Protein AF-A0A8X6QTF0-F1 (afdb_monomer_lite)

Secondary structure (DSSP, 8-state):
-HHHHHHHT----HHHHHHHHHHHHHSPPTTTS--GGG--GGGHHHHHHHHH--------SS-TT-EE-PBPPPPSS--TTS-SB-S--EE--

pLDDT: mean 91.24, std 5.18, range [71.75, 97.0]

Foldseek 3Di:
DVVVCVVVVDPDCPVPVVVVVVCQQQDQDPQQRDRVVPDDPVCVVSSCCSNPVPVDPPDDPDDFFDKDWAFDDDDPDDDPPDDRTDPDIDTHD

Organism: Nephila pilipes (NCBI:txid299642)

Sequence (93 aa):
MFRVFTYRNSYKYLDILKPLVDSYNNSVHRSHGFKPANVTEADEPQLYKSLYEIDVPIRFRFSVNDVVRISKARKVFRKGYRPAWTEEIFVVY

Radius of gyration: 25.35 Å; chains: 1; bounding box: 57×27×57 Å

Structure (mmCIF, N/CA/C/O backbone):
data_AF-A0A8X6QTF0-F1
#
_entry.id   AF-A0A8X6QTF0-F1
#
loop_
_atom_site.group_PDB
_atom_site.id
_atom_site.type_symbol
_atom_site.label_atom_id
_atom_site.label_alt_id
_atom_site.label_comp_id
_atom_site.label_asym_id
_atom_site.label_entity_id
_atom_site.label_seq_id
_atom_site.pdbx_PDB_ins_code
_atom_site.Cartn_x
_atom_site.Cartn_y
_atom_site.Cartn_z
_atom_site.occupancy
_atom_site.B_iso_or_equiv
_atom_site.auth_seq_id
_atom_site.auth_comp_id
_atom_site.auth_asym_id
_atom_site.auth_atom_id
_atom_site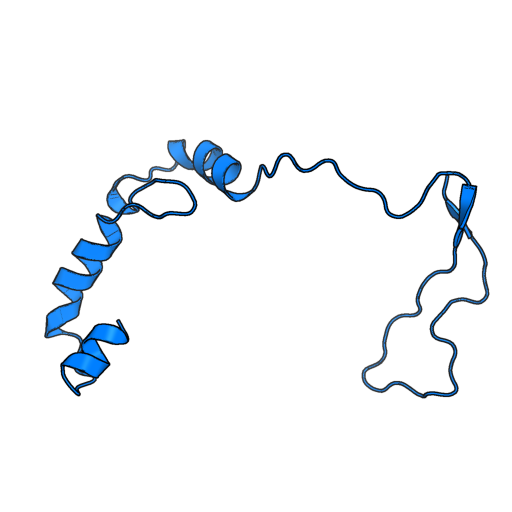.pdbx_PDB_model_num
ATOM 1 N N . MET A 1 1 ? -10.791 -1.426 17.640 1.00 81.56 1 MET A N 1
ATOM 2 C CA . MET A 1 1 ? -10.715 -2.469 18.687 1.00 81.56 1 MET A CA 1
ATOM 3 C C . MET A 1 1 ? -9.745 -2.117 19.815 1.00 81.56 1 MET A C 1
ATOM 5 O O . MET A 1 1 ? -10.215 -1.864 20.913 1.00 81.56 1 MET A O 1
ATOM 9 N N . PHE A 1 2 ? -8.429 -2.015 19.561 1.00 88.19 2 PHE A N 1
ATOM 10 C CA . PHE A 1 2 ? -7.415 -1.846 20.624 1.00 88.19 2 PHE A CA 1
ATOM 11 C C . PHE A 1 2 ? -7.674 -0.660 21.569 1.00 88.19 2 PHE A C 1
ATOM 13 O O . PHE A 1 2 ? -7.577 -0.814 22.779 1.00 88.19 2 PHE A O 1
ATOM 20 N N . ARG A 1 3 ? -8.110 0.491 21.033 1.00 89.69 3 ARG A N 1
ATOM 21 C CA . ARG A 1 3 ? -8.448 1.682 21.835 1.00 89.69 3 ARG A CA 1
ATOM 22 C C . ARG A 1 3 ? -9.504 1.399 22.909 1.00 89.69 3 ARG A C 1
ATOM 24 O O . ARG A 1 3 ? -9.400 1.911 24.016 1.00 89.69 3 ARG A O 1
ATOM 31 N N . VAL A 1 4 ? -10.502 0.575 22.586 1.00 90.38 4 VAL A N 1
ATOM 32 C CA . VAL A 1 4 ? -11.596 0.236 23.509 1.00 90.38 4 VAL A CA 1
ATOM 33 C C . VAL A 1 4 ? -11.109 -0.722 24.595 1.00 90.38 4 VAL A C 1
ATOM 35 O O . VAL A 1 4 ? -11.477 -0.555 25.753 1.00 90.38 4 VAL A O 1
ATOM 38 N N . PHE A 1 5 ? -10.237 -1.672 24.249 1.00 93.00 5 PHE A N 1
ATOM 39 C CA . PHE A 1 5 ? -9.637 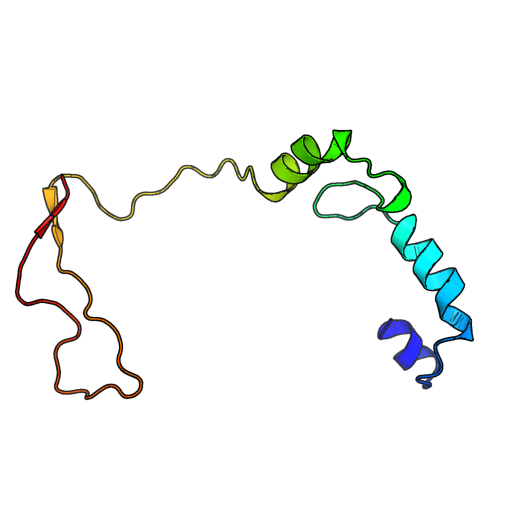-2.582 25.228 1.00 93.00 5 PHE A CA 1
ATOM 40 C C . PHE A 1 5 ? -8.766 -1.845 26.239 1.00 93.00 5 PHE A C 1
ATOM 42 O O . PHE A 1 5 ? -8.892 -2.086 27.436 1.00 93.00 5 PHE A O 1
ATOM 49 N N . THR A 1 6 ? -7.944 -0.900 25.774 1.00 94.88 6 THR A N 1
ATOM 50 C CA . THR A 1 6 ? -7.129 -0.061 26.659 1.00 94.88 6 THR A CA 1
ATOM 51 C C . THR A 1 6 ? -8.002 0.801 27.570 1.00 94.88 6 THR A C 1
ATOM 53 O O . THR A 1 6 ? -7.768 0.834 28.771 1.00 94.88 6 THR A O 1
ATOM 56 N N . TYR A 1 7 ? -9.041 1.448 27.029 1.00 93.50 7 TYR A N 1
ATOM 57 C CA . TYR A 1 7 ? -9.942 2.301 27.813 1.00 93.50 7 TYR A CA 1
ATOM 58 C C . TYR A 1 7 ? -10.693 1.532 28.909 1.00 93.50 7 TYR A C 1
ATOM 60 O O . TYR A 1 7 ? -10.874 2.035 30.013 1.00 93.50 7 TYR A O 1
ATOM 68 N N . ARG A 1 8 ? -11.123 0.301 28.615 1.00 91.81 8 ARG A N 1
ATOM 69 C CA . ARG A 1 8 ? -11.901 -0.531 29.545 1.00 91.81 8 ARG A CA 1
ATOM 70 C C . ARG A 1 8 ? -11.055 -1.421 30.447 1.00 91.81 8 ARG A C 1
ATOM 72 O O . ARG A 1 8 ? -11.617 -2.099 31.301 1.00 91.81 8 ARG A O 1
ATOM 79 N N . ASN A 1 9 ? -9.745 -1.480 30.206 1.00 93.56 9 ASN A N 1
ATOM 80 C CA . ASN A 1 9 ? -8.833 -2.446 30.814 1.00 93.56 9 ASN A CA 1
ATOM 81 C C . ASN A 1 9 ? -9.384 -3.889 30.778 1.00 93.56 9 ASN A C 1
ATOM 83 O O . ASN A 1 9 ? -9.345 -4.630 31.759 1.00 93.56 9 ASN A O 1
ATOM 87 N N . SER A 1 10 ? -9.992 -4.271 29.651 1.00 92.19 10 SER A N 1
ATOM 88 C CA . SER A 1 10 ? -10.638 -5.571 29.485 1.00 92.19 10 SER A CA 1
ATOM 89 C C . SER A 1 10 ? -10.623 -6.007 28.027 1.00 92.19 10 SER A C 1
ATOM 91 O O . SER A 1 10 ? -10.844 -5.202 27.124 1.00 92.19 10 SER A O 1
ATOM 93 N N . TYR A 1 11 ? -10.417 -7.306 27.811 1.00 92.62 11 TYR A N 1
ATOM 94 C CA . TYR A 1 11 ? -10.471 -7.943 26.493 1.00 92.62 11 TYR A CA 1
ATOM 95 C C . TYR A 1 11 ? -11.848 -8.535 26.167 1.00 92.62 11 TYR A C 1
ATOM 97 O O . TYR A 1 11 ? -12.011 -9.180 25.133 1.00 92.62 11 TYR A O 1
ATOM 105 N N . LYS A 1 12 ? -12.851 -8.341 27.036 1.00 92.81 12 LYS A N 1
ATOM 106 C CA . LYS A 1 12 ? -14.232 -8.719 26.721 1.00 92.81 12 LYS A CA 1
ATOM 107 C C . LYS A 1 12 ? -14.722 -7.850 25.564 1.00 92.81 12 LYS A C 1
ATOM 109 O O . LYS A 1 12 ? -14.645 -6.625 25.631 1.00 92.81 12 LYS A O 1
ATOM 114 N N . TYR A 1 13 ? -15.146 -8.505 24.487 1.00 91.56 13 TYR A N 1
ATOM 115 C CA . TYR A 1 13 ? -15.507 -7.830 23.243 1.00 91.56 13 TYR A CA 1
ATOM 116 C C . TYR A 1 13 ? -16.924 -8.120 22.751 1.00 91.56 13 TYR A C 1
ATOM 118 O O . TYR A 1 13 ? -17.409 -7.408 21.876 1.00 91.56 13 TYR A O 1
ATOM 126 N N . LEU A 1 14 ? -17.590 -9.155 23.270 1.00 94.25 14 LEU A N 1
ATOM 127 C CA . LEU A 1 14 ? -18.923 -9.551 22.803 1.00 94.25 14 LEU A CA 1
ATOM 128 C C . LEU A 1 14 ? -19.962 -8.442 23.018 1.00 94.25 14 LEU A C 1
ATOM 130 O O . LEU A 1 14 ? -20.823 -8.228 22.173 1.00 94.25 14 LEU A O 1
ATOM 134 N N . ASP A 1 15 ? -19.825 -7.693 24.107 1.00 91.69 15 ASP A N 1
ATOM 135 C CA . ASP A 1 15 ? -20.668 -6.560 24.484 1.00 91.69 15 ASP A CA 1
ATOM 136 C C . ASP A 1 15 ? -20.494 -5.334 23.569 1.00 91.69 15 ASP A C 1
ATOM 138 O O . ASP A 1 15 ? -21.412 -4.530 23.433 1.00 91.69 15 ASP A O 1
ATOM 142 N N . ILE A 1 16 ? -19.339 -5.190 22.910 1.00 91.69 16 ILE A N 1
ATOM 143 C CA . ILE A 1 16 ? -19.061 -4.097 21.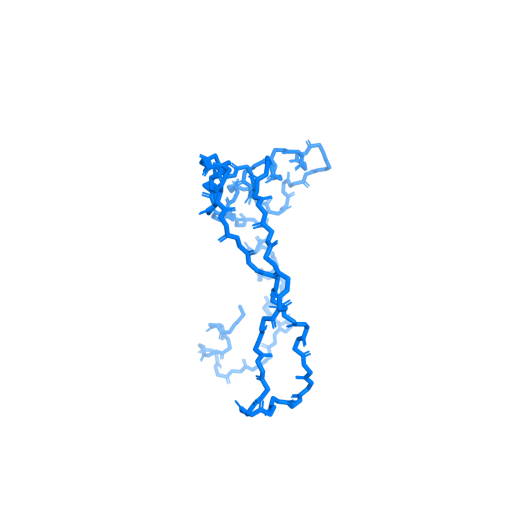955 1.00 91.69 16 ILE A CA 1
ATOM 144 C C . ILE A 1 16 ? -19.061 -4.510 20.504 1.00 91.69 16 ILE A C 1
ATOM 146 O O . ILE A 1 16 ? -18.940 -3.647 19.636 1.00 91.69 16 ILE A O 1
ATOM 150 N N . LEU A 1 17 ? -19.175 -5.800 20.215 1.00 93.06 17 LEU A N 1
ATOM 151 C CA . LEU A 1 17 ? -19.027 -6.287 18.856 1.00 93.06 17 LEU A CA 1
ATOM 152 C C . LEU A 1 17 ? -20.056 -5.636 17.927 1.00 93.06 17 LEU A C 1
ATOM 154 O O . LEU A 1 17 ? -19.694 -5.142 16.864 1.00 93.06 17 LEU A O 1
ATOM 158 N N . LYS A 1 18 ? -21.315 -5.563 18.370 1.00 94.69 18 LYS A N 1
ATOM 159 C CA . LYS A 1 18 ? -22.414 -4.970 17.602 1.00 94.69 18 LYS A CA 1
ATOM 160 C C . LYS A 1 18 ? -22.176 -3.485 17.265 1.00 94.69 18 LYS A C 1
ATOM 162 O O . LYS A 1 18 ? -22.041 -3.187 16.080 1.00 94.69 18 LYS A O 1
ATOM 167 N N . PRO A 1 19 ? -22.005 -2.571 18.244 1.00 93.56 19 PRO A N 1
ATOM 168 C CA . PRO A 1 19 ? -21.767 -1.160 17.935 1.00 93.56 19 PRO A CA 1
ATOM 169 C C . PRO A 1 19 ? -20.458 -0.924 17.169 1.00 93.56 19 PRO A C 1
ATOM 171 O O . PRO A 1 19 ? -20.353 0.035 16.407 1.00 93.56 19 PRO A O 1
ATOM 174 N N . LEU A 1 20 ? -19.454 -1.789 17.339 1.00 92.31 20 LEU A N 1
ATOM 175 C CA . LEU A 1 20 ? -18.198 -1.689 16.602 1.00 92.31 20 LEU A CA 1
ATOM 176 C C . LEU A 1 20 ? -18.369 -2.023 15.115 1.00 92.31 20 LEU A C 1
ATOM 178 O O . LEU A 1 20 ? -17.865 -1.284 14.271 1.00 92.31 20 LEU A O 1
ATOM 182 N N . VAL A 1 21 ? -19.070 -3.114 14.798 1.00 94.69 21 VAL A N 1
ATOM 183 C CA . VAL A 1 21 ? -19.369 -3.502 13.411 1.00 94.69 21 VAL A CA 1
ATOM 184 C C . VAL A 1 21 ? -20.230 -2.435 12.740 1.00 94.69 21 VAL A C 1
ATOM 186 O O . VAL A 1 21 ? -19.909 -2.003 11.633 1.00 94.69 21 VAL A O 1
ATOM 189 N N . ASP A 1 22 ? -21.255 -1.941 13.436 1.00 96.00 22 ASP A N 1
ATOM 190 C CA . ASP A 1 22 ? -22.131 -0.889 12.918 1.00 96.00 22 ASP A CA 1
ATOM 191 C C . ASP A 1 22 ? -21.348 0.405 12.647 1.00 96.00 22 ASP A C 1
ATOM 193 O O . ASP A 1 22 ? -21.512 1.029 11.597 1.00 96.00 22 ASP A O 1
ATOM 197 N N . SER A 1 23 ? -20.438 0.783 13.551 1.00 94.31 23 SER A N 1
ATOM 198 C CA . SER A 1 23 ? -19.556 1.937 13.365 1.00 94.31 23 SER A CA 1
ATOM 199 C C . SER A 1 23 ? -18.627 1.765 12.163 1.00 94.31 23 SER A C 1
ATOM 201 O O . SER A 1 23 ? -18.498 2.699 11.372 1.00 94.31 23 SER A O 1
ATOM 203 N N . TYR A 1 24 ? -18.005 0.596 11.990 1.00 94.31 24 TYR A N 1
ATOM 204 C CA . TYR A 1 24 ? -17.105 0.330 10.865 1.00 94.31 24 TYR A CA 1
ATOM 205 C C . TYR A 1 24 ? -17.844 0.387 9.525 1.00 94.31 24 TYR A C 1
ATOM 207 O O . TYR A 1 24 ? -17.461 1.155 8.645 1.00 94.31 24 TYR A O 1
ATOM 215 N N . ASN A 1 25 ? -18.950 -0.348 9.403 1.00 96.44 25 ASN A N 1
ATOM 216 C CA . ASN A 1 25 ? -19.703 -0.453 8.155 1.00 96.44 25 ASN A CA 1
ATOM 217 C C . ASN A 1 25 ? -20.288 0.892 7.692 1.00 96.44 25 ASN A C 1
ATOM 219 O O . ASN A 1 25 ? -20.452 1.106 6.492 1.00 96.44 25 ASN A O 1
ATOM 223 N N . ASN A 1 26 ? -20.561 1.814 8.623 1.00 96.50 26 ASN A N 1
ATOM 224 C CA . ASN A 1 26 ? -21.110 3.141 8.330 1.00 96.50 26 ASN A CA 1
ATOM 225 C C . ASN A 1 26 ? -20.066 4.268 8.293 1.00 96.50 26 ASN A C 1
ATOM 227 O O . ASN A 1 26 ? -20.418 5.417 7.999 1.00 96.50 26 ASN A O 1
ATOM 231 N N . SER A 1 27 ? -18.798 3.975 8.585 1.00 95.94 27 SER A N 1
ATOM 232 C CA . SER A 1 27 ? -17.717 4.958 8.522 1.00 95.94 27 SER A CA 1
ATOM 233 C C . SER A 1 27 ? -17.177 5.076 7.105 1.00 95.94 27 SER A C 1
ATOM 235 O O . SER A 1 27 ? -16.964 4.083 6.417 1.00 95.94 27 SER A O 1
ATOM 237 N N . VAL A 1 28 ? -16.920 6.308 6.671 1.00 95.88 28 VAL A N 1
ATOM 238 C CA . VAL A 1 28 ? -16.285 6.562 5.376 1.00 95.88 28 VAL A CA 1
AT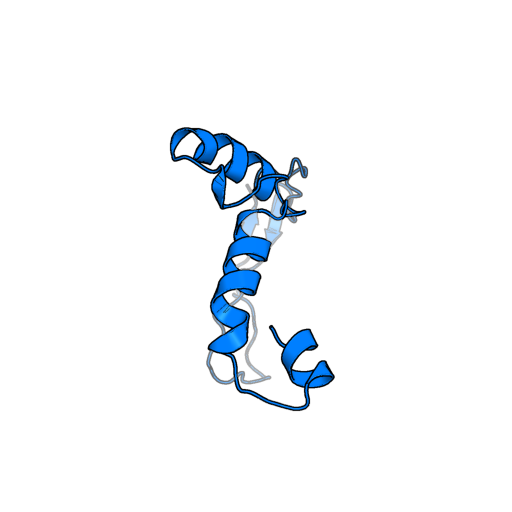OM 239 C C . VAL A 1 28 ? -14.803 6.215 5.476 1.00 95.88 28 VAL A C 1
ATOM 241 O O . VAL A 1 28 ? -14.085 6.752 6.323 1.00 95.88 28 VAL A O 1
ATOM 244 N N . HIS A 1 29 ? -14.327 5.328 4.608 1.00 94.56 29 HIS A N 1
ATOM 245 C CA . HIS A 1 29 ? -12.911 4.998 4.529 1.00 94.56 29 HIS A CA 1
ATOM 246 C C . HIS A 1 29 ? -12.135 6.094 3.799 1.00 94.56 29 HIS A C 1
ATOM 248 O O . HIS A 1 29 ? -12.508 6.520 2.711 1.00 94.56 29 HIS A O 1
ATOM 254 N N . ARG A 1 30 ? -11.010 6.528 4.379 1.00 92.06 30 ARG A N 1
ATOM 255 C CA . ARG A 1 30 ? -10.184 7.623 3.839 1.00 92.06 30 ARG A CA 1
ATOM 256 C C . ARG A 1 30 ? -9.604 7.329 2.453 1.00 92.06 30 ARG A C 1
ATOM 258 O O . ARG A 1 30 ? -9.444 8.255 1.673 1.00 92.06 30 ARG A O 1
ATOM 265 N N . SER A 1 31 ? -9.231 6.080 2.184 1.00 89.50 31 SER A N 1
ATOM 266 C CA . SER A 1 31 ? -8.486 5.703 0.977 1.00 89.50 31 SER A CA 1
ATOM 267 C C . SER A 1 31 ? -9.288 5.891 -0.307 1.00 89.50 31 SER A C 1
ATOM 269 O O . SER A 1 31 ? -8.731 6.347 -1.295 1.00 89.50 31 SER A O 1
ATOM 271 N N . HIS A 1 32 ? -10.576 5.553 -0.280 1.00 89.75 32 HIS A N 1
ATOM 272 C CA . HIS A 1 32 ? -11.436 5.572 -1.463 1.00 89.75 32 HIS A CA 1
ATOM 273 C C . HIS A 1 32 ? -12.736 6.369 -1.266 1.00 89.75 32 HIS A C 1
ATOM 275 O O . HIS A 1 32 ? -13.474 6.584 -2.217 1.00 89.75 32 HIS A O 1
ATOM 281 N N . GLY A 1 33 ? -13.048 6.817 -0.045 1.00 91.19 33 GLY A N 1
ATOM 282 C CA . GLY A 1 33 ? -14.207 7.672 0.231 1.00 91.19 33 GLY A CA 1
ATOM 283 C C . GLY A 1 33 ? -15.554 6.949 0.336 1.00 91.19 33 GLY A C 1
ATOM 284 O O . GLY A 1 33 ? -16.581 7.612 0.453 1.00 91.19 33 GLY A O 1
ATOM 285 N N . PHE A 1 34 ? -15.577 5.613 0.357 1.00 93.44 34 PHE A N 1
ATOM 286 C CA . PHE A 1 34 ? -16.817 4.833 0.488 1.00 93.44 34 PHE A CA 1
ATOM 287 C C . PHE A 1 34 ? -16.995 4.267 1.895 1.00 93.44 34 PHE A C 1
ATOM 289 O O . PHE A 1 34 ? -16.026 3.993 2.609 1.00 93.44 34 PHE A O 1
ATOM 296 N N . LYS A 1 35 ? -18.260 4.074 2.273 1.00 95.94 35 LYS A N 1
ATOM 297 C CA . LYS A 1 35 ? -18.661 3.293 3.445 1.00 95.94 35 LYS A CA 1
ATOM 298 C C . LYS A 1 35 ? -18.815 1.830 3.035 1.00 95.94 35 LYS A C 1
ATOM 300 O O . LYS A 1 35 ? -19.494 1.603 2.035 1.00 95.94 35 LYS A O 1
ATOM 305 N N . PRO A 1 36 ? -18.293 0.856 3.799 1.00 95.44 36 PRO A N 1
ATOM 306 C CA . PRO A 1 36 ? -18.441 -0.559 3.458 1.00 95.44 36 PRO A CA 1
ATOM 307 C C . PRO A 1 36 ? -19.892 -1.000 3.238 1.00 95.44 36 PRO A C 1
ATOM 309 O O . PRO A 1 36 ? -20.152 -1.773 2.326 1.00 95.44 36 PRO A O 1
ATOM 312 N N . ALA A 1 37 ? -20.845 -0.472 4.015 1.00 95.94 37 ALA A N 1
ATOM 313 C CA . ALA A 1 37 ? -22.263 -0.820 3.889 1.00 95.94 37 ALA A CA 1
ATOM 314 C C . ALA A 1 37 ? -22.897 -0.434 2.541 1.00 95.94 37 ALA A C 1
ATOM 316 O O . ALA A 1 37 ? -23.932 -0.987 2.185 1.00 95.94 37 ALA A O 1
ATOM 317 N N . ASN A 1 38 ? -22.303 0.518 1.817 1.00 94.06 38 ASN A N 1
ATOM 318 C CA . ASN A 1 38 ? -22.858 1.056 0.576 1.00 94.06 38 ASN A CA 1
ATOM 319 C C . ASN A 1 38 ? -22.171 0.497 -0.678 1.00 94.06 38 ASN A C 1
ATOM 321 O O . ASN A 1 38 ? -22.541 0.899 -1.773 1.00 94.06 38 ASN A O 1
ATOM 325 N N . VAL A 1 39 ? -21.152 -0.357 -0.532 1.00 93.94 39 VAL A N 1
ATOM 326 C CA . VAL A 1 39 ? -20.385 -0.883 -1.668 1.00 93.94 39 VAL A CA 1
ATOM 327 C C . VAL A 1 39 ? -21.142 -2.031 -2.326 1.00 93.94 39 VAL A C 1
ATOM 329 O O . VAL A 1 39 ? -21.525 -2.993 -1.661 1.00 93.94 39 VAL A O 1
ATOM 332 N N . THR A 1 40 ? -21.306 -1.939 -3.640 1.00 95.69 40 THR A N 1
ATOM 333 C CA . THR A 1 40 ? -21.863 -2.988 -4.498 1.00 95.69 40 THR A CA 1
ATOM 334 C C . THR A 1 40 ? -20.829 -3.460 -5.523 1.00 95.69 40 THR A C 1
ATOM 336 O O . THR A 1 40 ? -19.794 -2.823 -5.714 1.00 95.69 40 THR A O 1
ATOM 339 N N . GLU A 1 41 ? -21.098 -4.573 -6.211 1.00 94.50 41 GLU A N 1
ATOM 340 C CA . GLU A 1 41 ? -20.212 -5.091 -7.271 1.00 94.50 41 GLU A CA 1
ATOM 341 C C . GLU A 1 41 ? -20.022 -4.083 -8.418 1.00 94.50 41 GLU A C 1
ATOM 343 O O . GLU A 1 41 ? -18.946 -3.995 -9.002 1.00 94.50 41 GLU A O 1
ATOM 348 N N . ALA A 1 42 ? -21.032 -3.253 -8.697 1.00 95.69 42 ALA A N 1
ATOM 349 C CA . ALA A 1 42 ? -20.948 -2.216 -9.723 1.00 95.69 42 ALA A CA 1
ATOM 350 C C . ALA A 1 42 ? -19.931 -1.107 -9.386 1.00 95.69 42 ALA A C 1
ATOM 352 O O . ALA A 1 42 ? -19.425 -0.446 -10.293 1.00 95.69 42 ALA A O 1
ATOM 353 N N . ASP A 1 43 ? -19.612 -0.916 -8.102 1.00 93.19 43 ASP A N 1
ATOM 354 C CA . ASP A 1 43 ? -18.676 0.110 -7.630 1.00 93.19 43 ASP A CA 1
ATOM 355 C C . ASP A 1 43 ? -17.211 -0.354 -7.686 1.00 93.19 43 ASP A C 1
ATOM 357 O O . ASP A 1 43 ? -16.295 0.462 -7.536 1.00 93.19 43 ASP A O 1
ATOM 361 N N . GLU A 1 44 ? -16.967 -1.653 -7.903 1.00 92.38 44 GLU A N 1
ATOM 362 C CA . GLU A 1 44 ? -15.626 -2.248 -7.923 1.00 92.38 44 GLU A CA 1
ATOM 363 C C . GLU A 1 44 ? -14.656 -1.508 -8.863 1.00 92.38 44 GLU A C 1
ATOM 365 O O . GLU A 1 44 ? -13.563 -1.154 -8.404 1.00 92.38 44 GLU A O 1
ATOM 370 N N . PRO A 1 45 ? -15.019 -1.173 -10.121 1.00 92.56 45 PRO A N 1
ATOM 371 C CA . PRO A 1 45 ? -14.099 -0.487 -11.026 1.00 92.56 45 PRO A CA 1
ATOM 372 C C . PRO A 1 45 ? -13.693 0.897 -10.508 1.00 92.56 45 PRO A C 1
ATOM 374 O O . PRO A 1 45 ? -12.529 1.288 -10.602 1.00 92.56 45 PRO A O 1
ATOM 377 N N . GLN A 1 46 ? -14.636 1.636 -9.916 1.00 91.81 46 GLN A N 1
ATOM 378 C CA . GLN A 1 46 ? -14.378 2.965 -9.366 1.00 91.81 46 GLN A CA 1
ATOM 379 C C . GLN A 1 46 ? -13.496 2.896 -8.112 1.00 91.81 46 GLN A C 1
ATOM 381 O O . GLN A 1 46 ? -12.577 3.703 -7.954 1.00 91.81 46 GLN A O 1
ATOM 386 N N . LEU A 1 47 ? -13.752 1.927 -7.231 1.00 91.56 47 LEU A N 1
ATOM 387 C CA . LEU A 1 47 ? -12.944 1.679 -6.036 1.00 91.56 47 LEU A CA 1
ATOM 388 C C . LEU A 1 47 ? -11.516 1.281 -6.404 1.00 91.56 47 LEU A C 1
ATOM 390 O O . LEU A 1 47 ? -10.566 1.838 -5.853 1.00 91.56 47 LEU A O 1
ATOM 394 N N . TYR A 1 48 ? -11.365 0.359 -7.357 1.00 90.69 48 TYR A N 1
ATOM 395 C CA . TYR A 1 48 ? -10.065 -0.082 -7.851 1.00 90.69 48 TYR A CA 1
ATOM 396 C C . TYR A 1 48 ? -9.267 1.096 -8.410 1.00 90.69 48 TYR A C 1
ATOM 398 O O . TYR A 1 48 ? -8.127 1.325 -8.002 1.00 90.69 48 TYR A O 1
ATOM 406 N N . LYS A 1 49 ? -9.902 1.906 -9.262 1.00 90.25 49 LYS A N 1
ATOM 407 C CA . LYS A 1 49 ? -9.329 3.139 -9.801 1.00 90.25 49 LYS A CA 1
ATOM 408 C C . LYS A 1 49 ? -8.866 4.087 -8.696 1.00 90.25 49 LYS A C 1
ATOM 410 O O . LYS A 1 49 ? -7.708 4.486 -8.679 1.00 90.25 49 LYS A O 1
ATOM 415 N N . SER A 1 50 ? -9.717 4.384 -7.716 1.00 88.75 50 SER A N 1
ATOM 416 C CA . SER A 1 50 ? -9.350 5.266 -6.600 1.00 88.75 50 SER A CA 1
ATOM 417 C C . SER A 1 50 ? -8.179 4.744 -5.759 1.00 88.75 50 SER A C 1
ATOM 419 O O . SER A 1 50 ? -7.471 5.547 -5.152 1.00 88.75 50 SER A O 1
ATOM 421 N N . LEU A 1 51 ? -8.007 3.424 -5.657 1.00 90.12 51 LEU A N 1
ATOM 422 C CA . LEU A 1 51 ? -6.961 2.803 -4.844 1.00 90.12 51 LEU A CA 1
ATOM 423 C C . LEU A 1 51 ? -5.632 2.649 -5.588 1.00 90.12 51 LEU A C 1
ATOM 425 O O . LEU A 1 51 ? -4.578 2.748 -4.958 1.00 90.12 51 LEU A O 1
ATOM 429 N N . TYR A 1 52 ? -5.681 2.375 -6.893 1.00 87.00 52 TYR A N 1
ATOM 430 C CA . TYR A 1 52 ? -4.528 1.878 -7.646 1.00 87.00 52 TYR A CA 1
ATOM 431 C C . TYR A 1 52 ? -4.197 2.659 -8.914 1.00 87.00 52 TYR A C 1
ATOM 433 O O . TYR A 1 52 ? -3.062 2.547 -9.379 1.00 87.00 52 TYR A O 1
ATOM 441 N N . GLU A 1 53 ? -5.103 3.475 -9.459 1.00 76.12 53 GLU A N 1
ATOM 442 C CA . GLU A 1 53 ? -4.758 4.404 -10.543 1.00 76.12 53 GLU A CA 1
ATOM 443 C C . GLU A 1 53 ? -4.021 5.614 -9.969 1.00 76.12 53 GLU A C 1
ATOM 445 O O . GLU A 1 53 ? -4.503 6.745 -9.919 1.00 76.12 53 GLU A O 1
ATOM 450 N N . ILE A 1 54 ? -2.811 5.345 -9.490 1.00 72.00 54 ILE A N 1
ATOM 451 C CA . ILE A 1 54 ? -1.842 6.373 -9.175 1.00 72.00 54 ILE A CA 1
ATOM 452 C C . ILE A 1 54 ? -1.289 6.844 -10.518 1.00 72.00 54 ILE A C 1
ATOM 454 O O . ILE A 1 54 ? -0.521 6.127 -11.158 1.00 72.00 54 ILE A O 1
ATOM 458 N N . ASP A 1 55 ? -1.664 8.054 -10.925 1.00 71.75 55 ASP A N 1
ATOM 459 C CA . ASP A 1 55 ? -1.200 8.718 -12.150 1.00 71.75 55 ASP A CA 1
ATOM 460 C C . ASP A 1 55 ? 0.249 9.226 -11.979 1.00 71.75 55 ASP A C 1
ATOM 462 O O . ASP A 1 55 ? 0.584 10.401 -12.142 1.00 71.75 55 ASP A O 1
ATOM 466 N N . VAL A 1 56 ? 1.132 8.334 -11.522 1.00 75.94 56 VAL A N 1
ATOM 467 C CA . VAL A 1 56 ? 2.561 8.604 -11.423 1.00 75.94 56 VAL A CA 1
ATOM 468 C C . VAL A 1 56 ? 3.201 8.273 -12.762 1.00 75.94 56 VAL A C 1
ATOM 470 O O . VAL A 1 56 ? 3.041 7.155 -13.257 1.00 75.94 56 VAL A O 1
ATOM 473 N N . PRO A 1 57 ? 3.979 9.198 -13.349 1.00 81.94 57 PRO A N 1
ATOM 474 C CA . PRO A 1 57 ? 4.735 8.871 -14.542 1.00 81.94 57 PRO A CA 1
ATOM 475 C C . PRO A 1 57 ? 5.658 7.699 -14.213 1.00 81.94 57 PRO A C 1
ATOM 477 O O . PRO A 1 57 ? 6.439 7.766 -13.256 1.00 81.94 57 PRO A O 1
ATOM 480 N N . ILE A 1 58 ? 5.561 6.624 -14.997 1.00 82.31 58 ILE A N 1
ATOM 481 C CA . ILE A 1 58 ? 6.469 5.485 -14.877 1.00 82.31 58 ILE A CA 1
ATOM 482 C C . ILE A 1 58 ? 7.876 6.013 -15.144 1.00 82.31 58 ILE A C 1
ATOM 484 O O . ILE A 1 58 ? 8.224 6.392 -16.261 1.00 82.31 58 ILE A O 1
ATOM 488 N N . ARG A 1 59 ? 8.691 6.073 -14.090 1.00 85.88 59 ARG A N 1
ATOM 489 C CA . ARG A 1 59 ? 10.097 6.453 -14.202 1.00 85.88 59 ARG A CA 1
ATOM 490 C C . ARG A 1 59 ? 10.911 5.200 -14.447 1.00 85.88 59 ARG A C 1
ATOM 492 O O . ARG A 1 59 ? 11.198 4.443 -13.518 1.00 85.88 59 ARG A O 1
ATOM 499 N N . PHE A 1 60 ? 11.286 4.992 -15.700 1.00 89.62 60 PHE A N 1
ATOM 500 C CA . PHE A 1 60 ? 12.266 3.973 -16.037 1.00 89.62 60 PHE A CA 1
ATOM 501 C C . PHE A 1 60 ? 13.608 4.341 -15.404 1.00 89.62 60 PHE A C 1
ATOM 503 O O . PHE A 1 60 ? 14.056 5.485 -15.473 1.00 89.62 60 PHE A O 1
ATOM 510 N N . ARG A 1 61 ? 14.235 3.369 -14.736 1.00 91.12 61 ARG A N 1
ATOM 511 C CA . ARG A 1 61 ? 15.569 3.554 -14.147 1.00 91.12 61 ARG A CA 1
ATOM 512 C C . ARG A 1 61 ? 16.663 3.591 -15.217 1.00 91.12 61 ARG A C 1
ATOM 514 O O . ARG A 1 61 ? 17.691 4.212 -14.978 1.00 91.12 61 ARG A O 1
ATOM 521 N N . PHE A 1 62 ? 16.447 2.901 -16.332 1.00 93.81 62 PHE A N 1
ATOM 522 C CA . PHE A 1 62 ? 17.427 2.710 -17.395 1.00 93.81 62 PHE A CA 1
ATOM 523 C C . PHE A 1 62 ? 16.953 3.382 -18.680 1.00 93.81 62 PHE A C 1
ATOM 525 O O . PHE A 1 62 ? 15.748 3.449 -18.933 1.00 93.81 62 PHE A O 1
ATOM 532 N N . SER A 1 63 ? 17.910 3.852 -19.471 1.00 94.31 63 SER A N 1
ATOM 533 C CA . SER A 1 63 ? 17.703 4.416 -20.804 1.00 94.31 63 SER A CA 1
ATOM 534 C C . SER A 1 63 ? 18.131 3.424 -21.884 1.00 94.31 63 SER A C 1
ATOM 536 O O . SER A 1 63 ? 18.920 2.511 -21.635 1.00 94.31 63 SER A O 1
ATOM 538 N N . VAL A 1 64 ? 17.625 3.617 -23.102 1.00 95.50 64 VAL A N 1
ATOM 539 C CA . VAL A 1 64 ? 18.089 2.867 -24.276 1.00 95.50 64 VAL A CA 1
ATOM 540 C C . VAL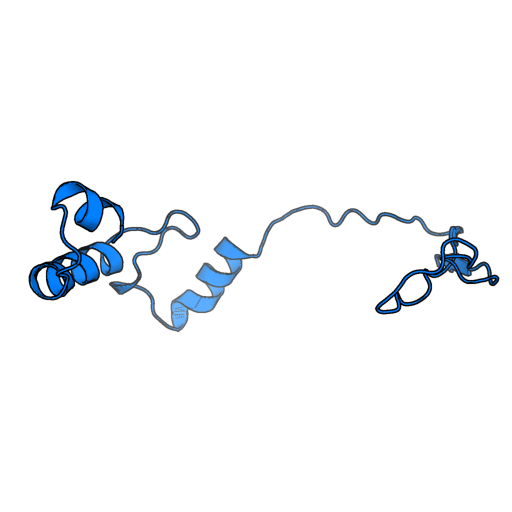 A 1 64 ? 19.589 3.117 -24.465 1.00 95.50 64 VAL A C 1
ATOM 542 O O . VAL A 1 64 ? 20.047 4.257 -24.390 1.00 95.50 64 VAL A O 1
ATOM 545 N N . ASN A 1 65 ? 20.333 2.048 -24.732 1.00 95.69 65 ASN A N 1
ATOM 546 C CA . ASN A 1 65 ? 21.792 1.944 -24.805 1.00 95.69 65 ASN A CA 1
ATOM 547 C C . ASN A 1 65 ? 22.550 1.930 -23.465 1.00 95.69 65 ASN A C 1
ATOM 549 O O . ASN A 1 65 ? 23.783 1.921 -23.476 1.00 95.69 65 ASN A O 1
ATOM 553 N N . ASP A 1 66 ? 21.862 1.858 -22.319 1.00 97.00 66 ASP A N 1
ATOM 554 C CA . ASP A 1 66 ? 22.542 1.653 -21.036 1.00 97.00 66 ASP A CA 1
ATOM 555 C C . ASP A 1 66 ? 23.218 0.278 -20.979 1.00 97.00 66 ASP A C 1
ATOM 557 O O . ASP A 1 66 ? 22.623 -0.753 -21.305 1.00 97.00 66 ASP A O 1
ATOM 561 N N . VAL A 1 67 ? 24.460 0.264 -20.495 1.00 96.00 67 VAL A N 1
ATOM 562 C CA . VAL A 1 67 ? 25.261 -0.949 -20.311 1.00 96.00 67 VAL A CA 1
ATOM 563 C C . VAL A 1 67 ? 25.053 -1.487 -18.893 1.00 96.00 67 VAL A C 1
ATOM 565 O O . VAL A 1 67 ? 25.468 -0.869 -17.911 1.00 96.00 67 VAL A O 1
ATOM 568 N N . VAL A 1 68 ? 24.417 -2.652 -18.768 1.00 95.56 68 VAL A N 1
ATOM 569 C CA . VAL A 1 68 ? 23.976 -3.230 -17.488 1.00 95.56 68 VAL A CA 1
ATOM 570 C C . VAL A 1 68 ? 24.452 -4.674 -17.298 1.00 95.56 68 VAL A C 1
ATOM 572 O O . VAL A 1 68 ? 24.872 -5.352 -18.233 1.00 95.56 68 VAL A O 1
ATOM 575 N N . ARG A 1 69 ? 24.388 -5.172 -16.057 1.00 96.12 69 ARG A N 1
ATOM 576 C CA . ARG A 1 69 ? 24.627 -6.584 -15.705 1.00 96.12 69 ARG A CA 1
ATOM 577 C C . ARG A 1 69 ? 23.445 -7.129 -14.913 1.00 96.12 69 ARG A C 1
ATOM 579 O O . ARG A 1 69 ? 22.805 -6.390 -14.166 1.00 96.12 69 ARG A O 1
ATOM 586 N N . ILE A 1 70 ? 23.183 -8.428 -15.024 1.00 93.75 70 ILE A N 1
ATOM 587 C CA . ILE A 1 70 ? 22.072 -9.074 -14.320 1.00 93.75 70 ILE A CA 1
ATOM 588 C C . ILE A 1 70 ? 22.520 -9.457 -12.907 1.00 93.75 70 ILE A C 1
ATOM 590 O O . ILE A 1 70 ? 23.604 -10.007 -12.692 1.00 93.75 70 ILE A O 1
ATOM 594 N N . SER A 1 71 ? 21.691 -9.161 -11.903 1.00 93.31 71 SER A N 1
ATOM 595 C CA . SER A 1 71 ? 21.963 -9.596 -10.531 1.00 93.31 71 SER A CA 1
ATOM 596 C C . SER A 1 71 ? 21.767 -11.104 -10.409 1.00 93.31 71 SER A C 1
ATOM 598 O O . SER A 1 71 ? 20.719 -11.627 -10.787 1.00 93.31 71 SER A O 1
ATOM 600 N N . LYS A 1 72 ? 22.732 -11.807 -9.815 1.00 91.38 72 LYS A N 1
ATOM 601 C CA . LYS A 1 72 ? 22.600 -13.237 -9.515 1.00 91.38 72 LYS A CA 1
ATOM 602 C C . LYS A 1 72 ? 21.538 -13.457 -8.437 1.00 91.38 72 LYS A C 1
ATOM 604 O O . LYS A 1 72 ? 21.436 -12.687 -7.478 1.00 91.38 72 LYS A O 1
ATOM 609 N N . ALA A 1 73 ? 20.781 -14.547 -8.565 1.00 89.25 73 ALA A N 1
ATOM 610 C CA . ALA A 1 73 ? 19.787 -14.940 -7.572 1.00 89.25 73 ALA A CA 1
ATOM 611 C C . ALA A 1 73 ? 20.429 -15.101 -6.183 1.00 89.25 73 ALA A C 1
ATOM 613 O O . ALA A 1 73 ? 21.481 -15.734 -6.023 1.00 89.25 73 ALA A O 1
ATOM 614 N N . ARG A 1 74 ? 19.793 -14.520 -5.161 1.00 83.31 74 ARG A N 1
ATOM 615 C CA . ARG A 1 74 ? 20.284 -14.601 -3.782 1.00 83.31 74 ARG A CA 1
ATOM 616 C C . ARG A 1 74 ? 20.056 -16.011 -3.243 1.00 83.31 74 ARG A C 1
ATOM 618 O O . ARG A 1 74 ? 18.940 -16.515 -3.259 1.00 83.31 74 ARG A O 1
ATOM 625 N N . LYS A 1 75 ? 21.120 -16.638 -2.739 1.00 84.31 75 LYS A N 1
ATOM 626 C CA . LYS A 1 75 ? 21.016 -17.872 -1.947 1.00 84.31 75 LYS A CA 1
ATOM 627 C C . LYS A 1 75 ? 20.654 -17.530 -0.500 1.00 84.31 75 LYS A C 1
ATOM 629 O O . LYS A 1 75 ? 20.916 -16.411 -0.063 1.00 84.31 75 LYS A O 1
ATOM 634 N N . VAL A 1 76 ? 20.137 -18.514 0.241 1.00 90.62 76 VAL A N 1
ATOM 635 C CA . VAL A 1 76 ? 19.789 -18.397 1.675 1.00 90.62 76 VAL A CA 1
ATOM 636 C C . VAL A 1 76 ? 20.942 -17.799 2.492 1.00 90.62 76 VAL A C 1
ATOM 638 O O . VAL A 1 76 ? 20.726 -16.924 3.321 1.00 90.62 76 VAL A O 1
ATOM 641 N N . PHE A 1 77 ? 22.182 -18.196 2.186 1.00 87.31 77 PHE A N 1
ATOM 642 C CA . PHE A 1 77 ? 23.389 -17.619 2.776 1.00 87.31 77 PHE A CA 1
ATOM 643 C C . PHE A 1 77 ? 24.283 -16.992 1.705 1.00 87.31 77 PHE A C 1
ATOM 645 O O . PHE A 1 77 ? 24.610 -17.621 0.690 1.00 87.31 77 PHE A O 1
ATOM 652 N N . ARG A 1 78 ? 24.719 -15.749 1.945 1.00 82.50 78 ARG A N 1
ATOM 653 C CA . ARG A 1 78 ? 25.638 -15.030 1.057 1.00 82.50 78 ARG A CA 1
ATOM 654 C C . ARG A 1 78 ? 27.082 -15.333 1.441 1.00 82.50 78 ARG A C 1
ATOM 656 O O . ARG A 1 78 ? 27.490 -15.101 2.572 1.00 82.50 78 ARG A O 1
ATOM 663 N N . LYS A 1 79 ? 27.882 -15.772 0.470 1.00 85.81 79 LYS A N 1
ATOM 664 C CA . LYS A 1 79 ? 29.341 -15.820 0.615 1.00 85.81 79 LYS A CA 1
ATOM 665 C C . LYS A 1 79 ? 29.915 -14.491 0.134 1.00 85.81 79 LYS A C 1
ATOM 667 O O . LYS A 1 79 ? 29.727 -14.156 -1.031 1.00 85.81 79 LYS A O 1
ATOM 672 N N . GLY A 1 80 ? 30.583 -13.743 1.013 1.00 86.00 80 GLY A N 1
ATOM 673 C CA . GLY A 1 80 ? 31.081 -12.391 0.711 1.00 86.00 80 GLY A CA 1
ATOM 674 C C . GLY A 1 80 ? 32.085 -12.326 -0.444 1.00 86.00 80 GLY A C 1
ATOM 675 O O . GLY A 1 80 ? 32.141 -11.322 -1.137 1.00 86.00 80 GLY A O 1
ATOM 676 N N . TYR A 1 81 ? 32.811 -13.416 -0.699 1.00 87.94 81 TYR A N 1
ATOM 677 C CA . TYR A 1 81 ? 33.786 -13.502 -1.788 1.00 87.94 81 TYR A CA 1
ATOM 678 C C . TYR A 1 81 ? 33.171 -13.780 -3.169 1.00 87.94 81 TYR A C 1
ATOM 680 O O . TYR A 1 81 ? 33.885 -13.766 -4.167 1.00 87.94 81 TYR A O 1
ATOM 688 N N . ARG A 1 82 ? 31.873 -14.107 -3.259 1.00 88.38 82 ARG A N 1
ATOM 689 C CA . ARG A 1 82 ? 31.235 -14.400 -4.550 1.00 88.38 82 ARG A CA 1
ATOM 690 C C . ARG A 1 82 ? 30.655 -13.122 -5.157 1.00 88.38 82 ARG A C 1
ATOM 692 O O . ARG A 1 82 ? 29.964 -12.394 -4.443 1.00 88.38 82 ARG A O 1
ATOM 699 N N . PRO A 1 83 ? 30.856 -12.878 -6.464 1.00 90.31 83 PRO A N 1
ATOM 700 C CA . PRO A 1 83 ? 30.289 -11.710 -7.123 1.00 90.31 83 PRO A CA 1
ATOM 701 C C . PRO A 1 83 ? 28.758 -11.776 -7.128 1.00 90.31 83 PRO A C 1
ATOM 703 O O . PRO A 1 83 ? 28.164 -12.840 -7.317 1.00 90.31 83 PRO A O 1
ATOM 706 N N . ALA A 1 84 ? 28.121 -10.619 -6.939 1.00 91.38 84 ALA A N 1
ATOM 707 C CA . ALA A 1 84 ? 26.663 -10.478 -6.925 1.00 91.38 84 ALA A CA 1
ATOM 708 C C . ALA A 1 84 ? 26.038 -10.365 -8.329 1.00 91.38 84 ALA A C 1
ATOM 710 O O . ALA A 1 84 ? 24.819 -10.440 -8.458 1.00 91.38 84 ALA A O 1
ATOM 711 N N . TRP A 1 85 ? 26.860 -10.202 -9.365 1.00 93.62 85 TRP A N 1
ATOM 712 C CA . TRP A 1 85 ? 26.440 -9.949 -10.744 1.00 93.62 85 TRP A CA 1
ATOM 713 C C . TRP A 1 85 ? 26.944 -11.048 -11.684 1.00 93.62 85 TRP A C 1
ATOM 715 O O . TRP A 1 85 ? 27.901 -11.767 -11.361 1.00 93.62 85 TRP A O 1
ATOM 725 N N . THR A 1 86 ? 26.268 -11.201 -12.821 1.00 94.12 86 THR A N 1
ATOM 726 C CA . THR A 1 86 ? 26.738 -11.975 -13.978 1.00 94.12 86 THR A CA 1
ATOM 727 C C . THR A 1 86 ? 28.020 -11.371 -14.553 1.00 94.12 86 THR A C 1
ATOM 729 O O . THR A 1 86 ? 28.352 -10.217 -14.270 1.00 94.12 86 THR A O 1
ATOM 732 N N . GLU A 1 87 ? 28.782 -12.175 -15.288 1.00 93.69 87 GLU A N 1
ATOM 733 C CA . GLU A 1 87 ? 30.014 -11.703 -15.941 1.00 93.69 87 GLU A CA 1
ATOM 734 C C . GLU A 1 87 ? 29.683 -11.028 -17.274 1.00 93.69 87 GLU A C 1
ATOM 736 O O . GLU A 1 87 ? 30.321 -10.051 -17.662 1.00 93.69 87 GLU A O 1
ATOM 741 N N . GLU A 1 88 ? 28.614 -11.502 -17.904 1.00 96.25 88 GLU A N 1
ATOM 742 C CA . GLU A 1 88 ? 28.012 -10.987 -19.116 1.00 96.25 88 GLU A CA 1
ATOM 743 C C . GLU A 1 88 ? 27.511 -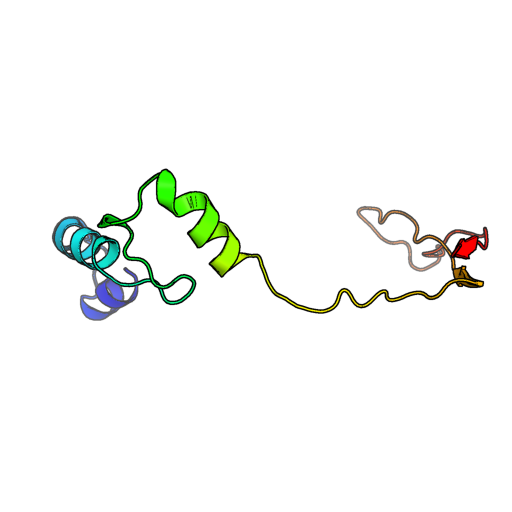9.551 -18.925 1.00 96.25 88 GLU A C 1
ATOM 745 O O . GLU A 1 88 ? 26.898 -9.202 -17.906 1.00 96.25 88 GLU A O 1
ATOM 750 N N . ILE A 1 89 ? 27.778 -8.734 -19.942 1.00 95.19 89 ILE A N 1
ATOM 751 C CA . ILE A 1 89 ? 27.369 -7.338 -20.053 1.00 95.19 89 ILE A CA 1
ATOM 752 C C . ILE A 1 89 ? 26.266 -7.255 -21.109 1.00 95.19 89 ILE A C 1
ATOM 754 O O . ILE A 1 89 ? 26.414 -7.796 -22.202 1.00 95.19 89 ILE A O 1
ATOM 758 N N . PHE A 1 90 ? 25.181 -6.562 -20.781 1.00 96.19 90 PHE A N 1
ATOM 759 C CA . PHE A 1 90 ? 24.005 -6.399 -21.629 1.00 96.19 90 PHE A CA 1
ATOM 760 C C . PHE A 1 90 ? 23.785 -4.925 -21.960 1.00 96.19 90 PHE A C 1
ATOM 762 O O . PHE A 1 90 ? 24.218 -4.048 -21.213 1.00 96.19 90 PHE A O 1
ATOM 769 N N . VAL A 1 91 ? 23.080 -4.670 -23.059 1.00 96.88 91 VAL A N 1
ATOM 770 C CA . VAL A 1 91 ? 22.657 -3.332 -23.478 1.00 96.88 91 VAL A CA 1
ATOM 771 C C . VAL A 1 91 ? 21.134 -3.288 -23.463 1.00 96.88 91 VAL A C 1
ATOM 773 O O . VAL A 1 91 ? 20.486 -4.217 -23.945 1.00 96.88 91 VAL A O 1
ATOM 776 N N . VAL A 1 92 ? 20.565 -2.244 -22.863 1.00 94.25 92 VAL A N 1
ATOM 777 C CA . VAL A 1 92 ? 19.116 -2.008 -22.864 1.00 94.25 92 VAL A CA 1
ATOM 778 C C . VAL A 1 92 ? 18.705 -1.484 -24.242 1.00 94.25 92 VAL A C 1
ATOM 780 O O . VAL A 1 92 ? 19.247 -0.474 -24.681 1.00 94.25 92 VAL A O 1
ATOM 783 N N . TYR A 1 93 ? 17.772 -2.159 -24.914 1.00 88.25 93 TYR A N 1
ATOM 784 C CA . TYR A 1 93 ? 17.198 -1.736 -26.199 1.00 88.25 93 TYR A CA 1
ATOM 785 C C . TYR A 1 93 ? 15.774 -1.219 -26.021 1.00 88.25 93 TYR A C 1
ATOM 787 O O . TYR A 1 93 ? 15.062 -1.772 -25.149 1.00 88.25 93 TYR A O 1
#